Protein AF-A0A2R6HF12-F1 (afdb_monomer)

Solvent-accessible surface area (backbone atoms only — not comparable to full-atom values): 8588 Å² total; per-residue (Å²): 130,64,98,73,61,82,80,62,71,89,77,50,66,49,44,57,37,73,26,40,33,32,29,58,50,20,68,78,57,66,51,67,64,36,43,37,35,42,38,35,18,42,54,75,22,39,46,84,78,46,48,25,20,23,70,70,17,34,38,36,41,37,24,73,33,43,26,32,38,37,39,38,94,92,46,72,49,77,42,38,52,83,33,71,50,78,40,56,51,56,49,50,34,29,47,28,18,34,76,92,45,53,17,29,34,38,41,37,31,37,42,36,89,38,66,58,65,50,29,63,49,59,34,92,80,81,57,50,65,40,35,69,44,76,45,85,42,77,55,95,92,36,64,29,36,42,29,20,30,64,85,79,62,42,76,73,50,74,25,35,45,32,71,119

pLDDT: mean 94.05, std 5.95, range [56.53, 98.88]

Foldseek 3Di:
DPPFDDDDQVPAFADFFQAQGKGFVCVNRVPQFKTKIKTKHAAPTWGPDFWKFQQQKKKKKAWQAAKKWKQFPVGIDMAGHRGMDIHDHPGTIIIHGHDHGIIIIIMMMGRPVRRDIWAQAQAPVPRHRARWDWDWDADPNFTKIFTAGPPPRHTRDITGTHRD

Sequence (164 aa):
MPEYPRVQVAELPDAPNPTRHKKEVDEAVGASAFGFNRYTADPGQGLPWGYHAHPDHEELLYVLAGELAIETPDGEFRVGADEAVFVPPGAPQHAHAVGDEPAEVIAVGAPKAADGAVISEPCPGCGEPTDRTHEEREVDDEPVYVLSCAACGAETDRLRAGPG

Radius of gyration: 15.77 Å; Cα contacts (8 Å, |Δi|>4): 438; chains: 1; bounding box: 37×42×38 Å

Nearest PDB structures (foldseek):
  7zvm-assembly1_A-2  TM=8.404E-01  e=1.027E-05  Thermococcus barophilus
  6o2d-assembly1_A  TM=8.612E-01  e=2.022E-05  Schizosaccharomyces pombe
  7zvy-assembly1_G  TM=8.325E-01  e=2.130E-05  Thermococcus kodakarensis
  6o2d-assembly1_B  TM=8.006E-01  e=3.981E-05  Schizosaccharomyces pombe
  2gu9-assembly1_B  TM=6.567E-01  e=1.626E-04  Xanthomonas campestris

Secondary structure (DSSP, 8-state):
--SS----GGGSPPPSBSSSEEEEHHHHHT--SSEEEEEEE-TTPBPTTSSEE-SS-EEEEEEEESEEEEEETTEEEEEETT-EEEE-TT--BEEEEESSS-EEEEEEEE-GGG---EE-PBPTTT--B--EEEEEEEETTEEEEEEEETTT--EEEEEESS--

Structure (mmCIF, N/CA/C/O backbone):
data_AF-A0A2R6HF12-F1
#
_entry.id   AF-A0A2R6HF12-F1
#
loop_
_atom_site.group_PDB
_atom_site.id
_atom_site.type_symbol
_atom_site.label_atom_id
_atom_site.label_alt_id
_atom_site.label_comp_id
_atom_site.label_asym_id
_atom_site.label_entity_id
_atom_site.label_seq_id
_atom_site.pdbx_PDB_ins_code
_atom_site.Cartn_x
_atom_site.Cartn_y
_atom_site.Cartn_z
_atom_site.occupancy
_atom_site.B_iso_or_equiv
_atom_site.auth_seq_id
_atom_site.auth_comp_id
_atom_site.auth_asym_id
_atom_site.auth_atom_id
_atom_site.pdbx_PDB_model_num
ATOM 1 N N . MET A 1 1 ? -7.164 25.376 -5.099 1.00 70.00 1 MET A N 1
ATOM 2 C CA . MET A 1 1 ? -7.899 24.320 -4.374 1.00 70.00 1 MET A CA 1
ATOM 3 C C . MET A 1 1 ? -8.756 24.975 -3.301 1.00 70.00 1 MET A C 1
ATOM 5 O O . MET A 1 1 ? -8.368 26.053 -2.855 1.00 70.00 1 MET A O 1
ATOM 9 N N . PRO A 1 2 ? -9.921 24.412 -2.943 1.00 86.62 2 PRO A N 1
ATOM 10 C CA . PRO A 1 2 ? -10.672 24.874 -1.773 1.00 86.62 2 PRO A CA 1
ATOM 11 C C . PRO A 1 2 ? -9.804 24.786 -0.507 1.00 86.62 2 PRO A C 1
ATOM 13 O O . PRO A 1 2 ? -8.902 23.959 -0.446 1.00 86.62 2 PRO A O 1
ATOM 16 N N . GLU A 1 3 ? -10.092 25.618 0.497 1.00 93.25 3 GLU A N 1
ATOM 17 C CA . GLU A 1 3 ? -9.403 25.596 1.802 1.00 93.25 3 GLU A CA 1
ATOM 18 C C . GLU A 1 3 ? -9.546 24.239 2.512 1.00 93.25 3 GLU A C 1
ATOM 20 O O . GLU A 1 3 ? -8.618 23.772 3.163 1.00 93.25 3 GLU A O 1
ATOM 25 N N . TYR A 1 4 ? -10.689 23.579 2.309 1.00 96.19 4 TYR A N 1
ATOM 26 C CA . TYR A 1 4 ? -10.994 22.243 2.814 1.00 96.19 4 TYR A CA 1
ATOM 27 C C . TYR A 1 4 ? -11.363 21.334 1.635 1.00 96.19 4 TYR A C 1
ATOM 29 O O . TYR A 1 4 ? -12.544 21.239 1.274 1.00 96.19 4 TYR A O 1
ATOM 37 N N . PRO A 1 5 ? -10.372 20.725 0.960 1.00 96.88 5 PRO A N 1
ATOM 38 C CA . PRO A 1 5 ? -10.639 19.772 -0.105 1.00 96.88 5 PRO A CA 1
ATOM 39 C C . PRO A 1 5 ? -11.406 18.568 0.439 1.00 96.88 5 PRO A C 1
ATOM 41 O O . PRO A 1 5 ? -11.170 18.092 1.547 1.00 96.88 5 PRO A O 1
ATOM 44 N N . A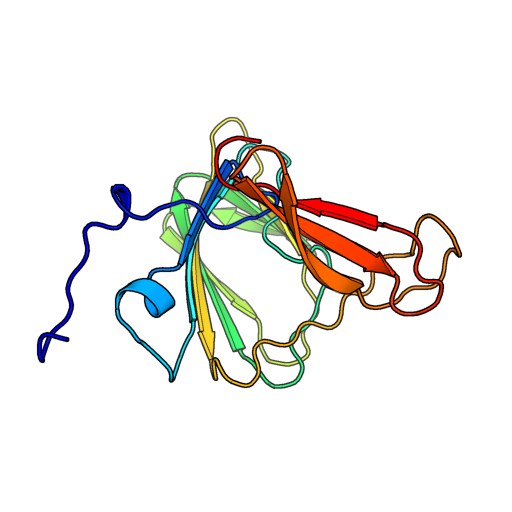RG A 1 6 ? -12.369 18.097 -0.352 1.00 96.56 6 ARG A N 1
ATOM 45 C CA . ARG A 1 6 ? -13.176 16.914 -0.058 1.00 96.56 6 ARG A CA 1
ATOM 46 C C . ARG A 1 6 ? -13.361 16.120 -1.336 1.00 96.56 6 ARG A C 1
ATOM 48 O O . ARG A 1 6 ? -13.568 16.708 -2.399 1.00 96.56 6 ARG A O 1
ATOM 55 N N . VAL A 1 7 ? -13.350 14.805 -1.206 1.00 97.62 7 VAL A N 1
ATOM 56 C CA . VAL A 1 7 ? -13.520 13.864 -2.312 1.00 97.62 7 VAL A CA 1
ATOM 57 C C . VAL A 1 7 ? -14.471 12.752 -1.888 1.00 97.62 7 VAL A C 1
ATOM 59 O O . VAL A 1 7 ? -14.611 12.469 -0.699 1.00 97.62 7 VAL A O 1
ATOM 62 N N . GLN A 1 8 ? -15.138 12.132 -2.856 1.00 97.94 8 GLN A N 1
ATOM 63 C CA . GLN A 1 8 ? -15.794 10.843 -2.653 1.00 97.94 8 GLN A CA 1
ATOM 64 C C . GLN A 1 8 ? -14.788 9.767 -3.048 1.00 97.94 8 GLN A C 1
ATOM 66 O O . GLN A 1 8 ? -14.461 9.657 -4.224 1.00 97.94 8 GLN A O 1
ATOM 71 N N . VAL A 1 9 ? -14.272 8.999 -2.082 1.00 97.56 9 VAL A N 1
ATOM 72 C CA . VAL A 1 9 ? -13.168 8.044 -2.322 1.00 97.56 9 VAL A CA 1
ATOM 73 C C . VAL A 1 9 ? -13.522 7.013 -3.398 1.00 97.56 9 VAL A C 1
ATOM 75 O O . VAL A 1 9 ? -12.668 6.647 -4.197 1.00 97.56 9 VAL A O 1
ATOM 78 N N . ALA A 1 10 ? -14.785 6.580 -3.456 1.00 95.25 10 ALA A N 1
ATOM 79 C CA . ALA A 1 10 ? -15.260 5.632 -4.464 1.00 95.25 10 ALA A CA 1
ATOM 80 C C . ALA A 1 10 ? -15.187 6.173 -5.906 1.00 95.25 10 ALA A C 1
ATOM 82 O O . ALA A 1 10 ? -15.069 5.386 -6.836 1.00 95.25 10 ALA A O 1
ATOM 83 N N . GLU A 1 11 ? -15.219 7.497 -6.082 1.00 96.69 11 GLU A N 1
ATOM 84 C CA . GLU A 1 11 ? -15.180 8.166 -7.390 1.00 96.69 11 GLU A CA 1
ATOM 85 C C . GLU A 1 11 ? -13.752 8.535 -7.822 1.00 96.69 11 GLU A C 1
ATOM 87 O O . GLU A 1 11 ? -13.558 9.101 -8.897 1.00 96.69 11 GLU A O 1
ATOM 92 N N . LEU A 1 12 ? -12.743 8.271 -6.981 1.00 97.12 12 LEU A N 1
ATOM 93 C CA . LEU A 1 12 ? -11.349 8.490 -7.356 1.00 97.12 12 LEU A CA 1
ATOM 94 C C . LEU A 1 12 ? -10.921 7.458 -8.410 1.00 97.12 12 LEU A C 1
ATOM 96 O O . LEU A 1 12 ? -11.343 6.296 -8.335 1.00 97.12 12 LEU A O 1
ATOM 100 N N . PRO A 1 13 ? -10.067 7.841 -9.376 1.00 95.31 13 PRO A N 1
ATOM 101 C CA . PRO A 1 13 ? -9.466 6.872 -10.283 1.00 95.31 13 PRO A CA 1
ATOM 102 C C . PRO A 1 13 ? -8.628 5.858 -9.494 1.00 95.31 13 PRO A C 1
ATOM 104 O O . PRO A 1 13 ? -8.176 6.138 -8.382 1.00 95.31 13 PRO A O 1
ATOM 107 N N . ASP A 1 14 ? -8.458 4.664 -10.056 1.00 95.31 14 ASP A N 1
ATOM 108 C CA . ASP A 1 14 ? -7.473 3.723 -9.529 1.00 95.31 14 ASP A CA 1
ATOM 109 C C . ASP A 1 14 ? -6.062 4.139 -9.943 1.00 95.31 14 ASP A C 1
ATOM 111 O O . ASP A 1 14 ? -5.845 4.603 -11.061 1.00 95.31 14 ASP A O 1
ATOM 115 N N . ALA A 1 15 ? -5.110 3.938 -9.039 1.00 93.50 15 ALA A N 1
ATOM 116 C CA . ALA A 1 15 ? -3.689 4.039 -9.330 1.00 93.50 15 ALA A CA 1
ATOM 117 C C . ALA A 1 15 ? -3.119 2.662 -9.725 1.00 93.50 15 ALA A C 1
ATOM 119 O O . ALA A 1 15 ? -3.620 1.632 -9.247 1.00 93.50 15 ALA A O 1
ATOM 120 N N . PRO A 1 16 ? -2.066 2.608 -10.564 1.00 93.25 16 PRO A N 1
ATOM 121 C CA . PRO A 1 16 ? -1.414 1.353 -10.908 1.00 93.25 16 PRO A CA 1
ATOM 122 C C . PRO A 1 16 ? -0.887 0.619 -9.675 1.00 93.25 16 PRO A C 1
ATOM 124 O O . PRO A 1 16 ? -0.114 1.174 -8.890 1.00 93.25 16 PRO A O 1
ATOM 127 N N . ASN A 1 17 ? -1.350 -0.615 -9.464 1.00 94.00 17 ASN A N 1
ATOM 128 C CA . ASN A 1 17 ? -1.075 -1.359 -8.236 1.00 94.00 17 ASN A CA 1
ATOM 129 C C . ASN A 1 17 ? -1.337 -2.883 -8.409 1.00 94.00 17 ASN A C 1
ATOM 131 O O . ASN A 1 17 ? -1.951 -3.271 -9.399 1.00 94.00 17 ASN A O 1
ATOM 135 N N . PRO A 1 18 ? -0.882 -3.752 -7.482 1.00 93.31 18 PRO A N 1
ATOM 136 C CA . PRO A 1 18 ? -1.086 -5.206 -7.552 1.00 93.31 18 PRO A CA 1
ATOM 137 C C . PRO A 1 18 ? -2.447 -5.691 -7.006 1.00 93.31 18 PRO A C 1
ATOM 139 O O . PRO A 1 18 ? -2.795 -6.861 -7.167 1.00 93.31 18 PRO A O 1
ATOM 142 N N . THR A 1 19 ? -3.215 -4.821 -6.347 1.00 96.19 19 THR A N 1
ATOM 143 C CA . THR A 1 19 ? -4.541 -5.110 -5.776 1.00 96.19 19 THR A CA 1
ATOM 144 C C . THR A 1 19 ? -5.661 -4.692 -6.735 1.00 96.19 19 THR A C 1
ATOM 146 O O . THR A 1 19 ? -5.455 -3.867 -7.626 1.00 96.19 19 THR A O 1
ATOM 149 N N . ARG A 1 20 ? -6.873 -5.230 -6.543 1.00 96.06 20 ARG A N 1
ATOM 150 C CA . ARG A 1 20 ? -8.061 -4.907 -7.354 1.00 96.06 20 ARG A CA 1
ATOM 151 C C . ARG A 1 20 ? -8.321 -3.398 -7.460 1.00 96.06 20 ARG A C 1
ATOM 153 O O . ARG A 1 20 ? -8.695 -2.931 -8.531 1.00 96.06 20 ARG A O 1
ATOM 160 N N . HIS A 1 21 ? -8.156 -2.643 -6.372 1.00 97.31 21 HIS A N 1
ATOM 161 C CA . HIS A 1 21 ? -8.315 -1.185 -6.373 1.00 97.31 21 HIS A CA 1
ATOM 162 C C . HIS A 1 21 ? -7.312 -0.507 -5.439 1.00 97.31 21 HIS A C 1
ATOM 164 O O . HIS A 1 21 ? -7.155 -0.931 -4.296 1.00 97.31 21 HIS A O 1
ATOM 170 N N . LYS A 1 22 ? -6.734 0.616 -5.879 1.00 97.38 22 LYS A N 1
ATOM 171 C CA . LYS A 1 22 ? -5.934 1.533 -5.050 1.00 97.38 22 LYS A CA 1
ATOM 172 C C . LYS A 1 22 ? -6.407 2.956 -5.296 1.00 97.38 22 LYS A C 1
ATOM 174 O O . LYS A 1 22 ? -6.258 3.476 -6.398 1.00 97.38 22 LYS A O 1
ATOM 179 N N . LYS A 1 23 ? -6.931 3.601 -4.255 1.00 97.88 23 LYS A N 1
ATOM 180 C CA . LYS A 1 23 ? -7.345 5.009 -4.276 1.00 97.88 23 LYS A CA 1
ATOM 181 C C . LYS A 1 23 ? -6.364 5.847 -3.456 1.00 97.88 23 LYS A C 1
ATOM 183 O O . LYS A 1 23 ? -6.302 5.684 -2.237 1.00 97.88 23 LYS A O 1
ATOM 188 N N . GLU A 1 24 ? -5.646 6.752 -4.117 1.00 97.56 24 GLU A N 1
ATOM 189 C CA . GLU A 1 24 ? -4.671 7.673 -3.507 1.00 97.56 24 GLU A CA 1
ATOM 190 C C . GLU A 1 24 ? -5.395 8.931 -3.000 1.00 97.56 24 GLU A C 1
ATOM 192 O O . 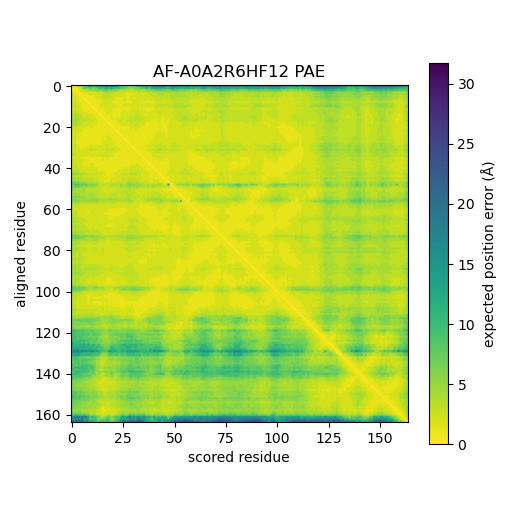GLU A 1 24 ? -5.568 9.929 -3.705 1.00 97.56 24 GLU A O 1
ATOM 197 N N . VAL A 1 25 ? -5.929 8.855 -1.778 1.00 98.50 25 VAL A N 1
ATOM 198 C CA . VAL A 1 25 ? -6.776 9.918 -1.215 1.00 98.50 25 VAL A CA 1
ATOM 199 C C . VAL A 1 25 ? -5.942 11.144 -0.874 1.00 98.50 25 VAL A C 1
ATOM 201 O O . VAL A 1 25 ? -6.398 12.266 -1.094 1.00 98.50 25 VAL A O 1
ATOM 204 N N . ASP A 1 26 ? -4.735 10.940 -0.350 1.00 98.06 26 ASP A N 1
ATOM 205 C CA . ASP A 1 26 ? -3.797 12.006 -0.014 1.00 98.06 26 ASP A CA 1
ATOM 206 C C . ASP A 1 26 ? -3.405 12.842 -1.234 1.00 98.06 26 ASP A C 1
ATOM 208 O O . ASP A 1 26 ? -3.423 14.070 -1.139 1.00 98.06 26 ASP A O 1
ATOM 212 N N . GLU A 1 27 ? -3.148 12.216 -2.386 1.00 97.00 27 GLU A N 1
ATOM 213 C CA . GLU A 1 27 ? -2.915 12.931 -3.648 1.00 97.00 27 GLU A CA 1
ATOM 214 C C . GLU A 1 27 ? -4.138 13.761 -4.051 1.00 97.00 27 GLU A C 1
ATOM 216 O O . GLU A 1 27 ? -4.038 14.965 -4.303 1.00 97.00 27 GLU A O 1
ATOM 221 N N . ALA A 1 28 ? -5.328 13.156 -4.016 1.00 97.62 28 ALA A N 1
ATOM 222 C CA . ALA A 1 28 ? -6.564 13.814 -4.431 1.00 97.62 28 ALA A CA 1
ATOM 223 C C . ALA A 1 28 ? -6.937 15.042 -3.575 1.00 97.62 28 ALA A C 1
ATOM 225 O O . ALA A 1 28 ? -7.624 15.951 -4.054 1.00 97.62 28 ALA A O 1
ATOM 226 N N . VAL A 1 29 ? -6.504 15.084 -2.310 1.00 97.56 29 VAL A N 1
ATOM 227 C CA . VAL A 1 29 ? -6.746 16.216 -1.396 1.00 97.56 29 VAL A CA 1
ATOM 228 C C . VAL A 1 29 ? -5.517 17.105 -1.176 1.00 97.56 29 VAL A C 1
ATOM 230 O O . VAL A 1 29 ? -5.627 18.125 -0.496 1.00 97.56 29 VAL A O 1
ATOM 233 N N . GLY A 1 30 ? -4.364 16.763 -1.757 1.00 96.94 30 GLY A N 1
ATOM 234 C CA . GLY A 1 30 ? -3.116 17.517 -1.627 1.00 96.94 30 GLY A CA 1
ATOM 235 C C . GLY A 1 30 ? -2.446 17.407 -0.253 1.00 96.94 30 GLY A C 1
ATOM 236 O O . GLY A 1 30 ? -1.785 18.354 0.182 1.00 96.94 30 GLY A O 1
ATOM 237 N N . ALA A 1 31 ? -2.625 16.289 0.455 1.00 97.50 31 ALA A N 1
ATOM 238 C CA . ALA A 1 31 ? -1.918 16.027 1.703 1.00 97.50 31 ALA A CA 1
ATOM 239 C C . ALA A 1 31 ? -0.438 15.703 1.429 1.00 97.50 31 ALA A C 1
ATOM 241 O O . ALA A 1 31 ? -0.094 14.893 0.568 1.00 97.50 31 ALA A O 1
ATOM 242 N N . SER A 1 32 ? 0.448 16.368 2.173 1.00 96.44 32 SER A N 1
ATOM 243 C CA . SER A 1 32 ? 1.903 16.274 1.986 1.00 96.44 32 SER A CA 1
ATOM 244 C C . SER A 1 32 ? 2.658 15.753 3.208 1.00 96.44 32 SER A C 1
ATOM 246 O O . SER A 1 32 ? 3.828 15.402 3.098 1.00 96.44 32 SER A O 1
ATOM 248 N N . ALA A 1 33 ? 2.016 15.709 4.377 1.00 97.69 33 ALA A N 1
ATOM 249 C CA . ALA A 1 33 ? 2.645 15.223 5.603 1.00 97.69 33 ALA A CA 1
ATOM 250 C C . ALA A 1 33 ? 2.600 13.690 5.713 1.00 97.69 33 ALA A C 1
ATOM 252 O O . ALA A 1 33 ? 3.537 13.084 6.227 1.00 97.69 33 ALA A O 1
ATOM 253 N N . PHE A 1 34 ? 1.531 13.075 5.209 1.00 98.19 34 PHE A N 1
ATOM 254 C CA . PHE A 1 34 ? 1.272 11.641 5.281 1.00 98.19 34 PHE A CA 1
ATOM 255 C C . PHE A 1 34 ? 0.647 11.154 3.971 1.00 98.19 34 PHE A C 1
ATOM 257 O O . PHE A 1 34 ? -0.051 11.919 3.301 1.00 98.19 34 PHE A O 1
ATOM 264 N N . GLY A 1 35 ? 0.911 9.896 3.629 1.00 97.88 35 GLY A N 1
ATOM 265 C CA . GLY A 1 35 ? 0.172 9.157 2.614 1.00 97.88 35 GLY A CA 1
ATOM 266 C C . GLY A 1 35 ? -1.131 8.613 3.196 1.00 97.88 35 GLY A C 1
ATOM 267 O O . GLY A 1 35 ? -1.198 8.316 4.391 1.00 97.88 35 GLY A O 1
ATOM 268 N N . PHE A 1 36 ? -2.176 8.499 2.379 1.00 98.50 36 PHE A N 1
ATOM 269 C CA . PHE A 1 36 ? -3.456 7.926 2.779 1.00 98.50 36 PHE A CA 1
ATOM 270 C C . PHE A 1 36 ? -4.076 7.213 1.583 1.00 98.50 36 PHE A C 1
ATOM 272 O O . PHE A 1 36 ? -4.669 7.827 0.693 1.00 98.50 36 PHE A O 1
ATOM 279 N N . ASN A 1 37 ? -3.997 5.891 1.609 1.00 98.31 37 ASN A N 1
ATOM 280 C CA . ASN A 1 37 ? -4.453 5.037 0.529 1.00 98.31 37 ASN A CA 1
ATOM 281 C C . ASN A 1 37 ? -5.592 4.142 1.004 1.00 98.31 37 ASN A C 1
ATOM 283 O O . ASN A 1 37 ? -5.554 3.617 2.118 1.00 98.31 37 ASN A O 1
ATOM 287 N N . ARG A 1 38 ? -6.589 3.935 0.142 1.00 98.56 38 ARG A N 1
ATOM 288 C CA . ARG A 1 38 ? -7.575 2.864 0.316 1.00 98.56 38 ARG A CA 1
ATOM 289 C C . ARG A 1 38 ? -7.315 1.772 -0.705 1.00 98.56 38 ARG A C 1
ATOM 291 O O . ARG A 1 38 ? -7.285 2.057 -1.901 1.00 98.56 38 ARG A O 1
ATOM 298 N N . TYR A 1 39 ? -7.210 0.544 -0.223 1.00 98.31 39 TYR A N 1
ATOM 299 C CA . TYR A 1 39 ? -7.031 -0.648 -1.033 1.00 98.31 39 TYR A CA 1
ATOM 300 C C . TYR A 1 39 ? -8.262 -1.547 -0.987 1.00 98.31 39 TYR A C 1
ATOM 302 O O . TYR A 1 39 ? -8.947 -1.639 0.037 1.00 98.31 39 TYR A O 1
ATOM 310 N N . THR A 1 40 ? -8.496 -2.244 -2.093 1.00 98.31 40 THR A N 1
ATOM 311 C CA . THR A 1 40 ? -9.321 -3.450 -2.148 1.00 98.31 40 THR A CA 1
ATOM 312 C C . THR A 1 40 ? -8.476 -4.549 -2.770 1.00 98.31 40 THR A C 1
ATOM 314 O O . THR A 1 40 ? -8.061 -4.415 -3.918 1.00 98.31 40 THR A O 1
ATOM 317 N N . ALA A 1 41 ? -8.225 -5.618 -2.023 1.00 98.06 41 ALA A N 1
ATOM 318 C CA . ALA A 1 41 ? -7.385 -6.734 -2.440 1.00 98.06 41 ALA A CA 1
ATOM 319 C C . ALA A 1 41 ? -8.192 -8.035 -2.416 1.00 98.06 41 ALA A C 1
ATOM 321 O O . ALA A 1 41 ? -8.766 -8.395 -1.392 1.00 98.06 41 ALA A O 1
ATOM 322 N N . ASP A 1 42 ? -8.249 -8.733 -3.546 1.00 97.88 42 ASP A N 1
ATOM 323 C CA . ASP A 1 42 ? -8.814 -10.077 -3.633 1.00 97.88 42 ASP A CA 1
ATOM 324 C C . ASP A 1 42 ? -7.939 -11.092 -2.888 1.00 97.88 42 ASP A C 1
ATOM 326 O O . ASP A 1 42 ? -6.726 -10.883 -2.791 1.00 97.88 42 ASP A O 1
ATOM 330 N N . PRO A 1 43 ? -8.502 -12.221 -2.414 1.00 97.62 43 PRO A N 1
ATOM 331 C CA . PRO A 1 43 ? -7.709 -13.279 -1.802 1.00 97.62 43 PRO A CA 1
ATOM 332 C C . PRO A 1 43 ? -6.498 -13.684 -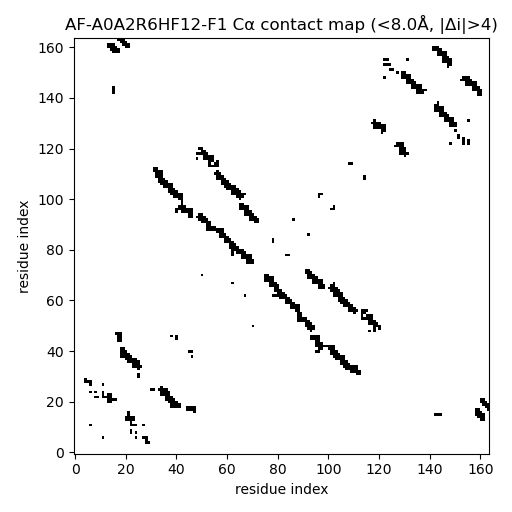2.655 1.00 97.62 43 PRO A C 1
ATOM 334 O O . PRO A 1 43 ? -6.630 -14.037 -3.828 1.00 97.62 43 PRO A O 1
ATOM 337 N N . GLY A 1 44 ? -5.311 -13.635 -2.051 1.00 96.50 44 GLY A N 1
ATOM 338 C CA . GLY A 1 44 ? -4.024 -13.896 -2.694 1.00 96.50 44 GLY A CA 1
ATOM 339 C C . GLY A 1 44 ? -3.320 -12.665 -3.277 1.00 96.50 44 GLY A C 1
ATOM 340 O O . GLY A 1 44 ? -2.152 -12.780 -3.642 1.00 96.50 44 GLY A O 1
ATOM 341 N N . GLN A 1 45 ? -3.968 -11.497 -3.358 1.00 97.00 45 GLN A N 1
ATOM 342 C CA . GLN A 1 45 ? -3.303 -10.253 -3.761 1.00 97.00 45 GLN A CA 1
ATOM 343 C C . GLN A 1 45 ? -2.531 -9.636 -2.587 1.00 97.00 45 GLN A C 1
ATOM 345 O O . GLN A 1 45 ? -3.073 -9.458 -1.493 1.00 97.00 45 GLN A O 1
ATOM 350 N N . GLY A 1 46 ? -1.271 -9.277 -2.834 1.00 95.88 46 GLY A N 1
ATOM 351 C CA . GLY A 1 46 ? -0.432 -8.520 -1.905 1.00 95.88 46 GLY A CA 1
ATOM 352 C C . GLY A 1 46 ? -0.703 -7.022 -1.989 1.00 95.88 46 GLY A C 1
ATOM 353 O O . GLY A 1 46 ? -0.948 -6.496 -3.075 1.00 95.88 46 GLY A O 1
ATOM 354 N N . LEU A 1 47 ? -0.627 -6.320 -0.860 1.00 95.50 47 LEU A N 1
ATOM 355 C CA . LEU A 1 47 ? -0.469 -4.869 -0.872 1.00 95.50 47 LEU A CA 1
ATOM 356 C C . LEU A 1 47 ? 0.908 -4.515 -1.481 1.00 95.50 47 LEU A C 1
ATOM 358 O O . LEU A 1 47 ? 1.852 -5.308 -1.374 1.00 95.50 47 LEU A O 1
ATOM 362 N N . PRO A 1 48 ? 1.066 -3.341 -2.125 1.00 90.31 48 PRO A N 1
ATOM 363 C CA . PRO A 1 48 ? 2.395 -2.855 -2.504 1.00 90.31 48 PRO A CA 1
ATOM 364 C C . PRO A 1 48 ? 3.333 -2.843 -1.281 1.00 90.31 48 PRO A C 1
ATOM 366 O O . PRO A 1 48 ? 2.886 -2.533 -0.185 1.00 90.31 48 PRO A O 1
ATOM 369 N N . TRP A 1 49 ? 4.623 -3.156 -1.373 1.00 88.25 49 TRP A N 1
ATOM 370 C CA . TRP A 1 49 ? 5.478 -3.452 -2.528 1.00 88.25 49 TRP A CA 1
ATOM 371 C C . TRP A 1 49 ? 6.061 -4.880 -2.479 1.00 88.25 49 TRP A C 1
ATOM 373 O O . TRP A 1 49 ? 7.217 -5.094 -2.850 1.00 88.25 49 TRP A O 1
ATOM 383 N N . GLY A 1 50 ? 5.284 -5.861 -2.014 1.00 90.88 50 GLY A N 1
ATOM 384 C CA . GLY A 1 50 ? 5.810 -7.189 -1.672 1.00 90.88 50 GLY A CA 1
ATOM 385 C C . GLY A 1 50 ? 6.482 -7.178 -0.295 1.00 90.88 50 GLY A C 1
ATOM 386 O O . GLY A 1 50 ? 6.076 -6.404 0.572 1.00 90.88 50 GLY A O 1
ATOM 387 N N . TYR A 1 51 ? 7.510 -8.000 -0.077 1.00 94.19 51 TYR A N 1
ATOM 388 C CA . TYR A 1 51 ? 8.262 -8.014 1.186 1.00 94.19 51 TYR A CA 1
ATOM 389 C C . TYR A 1 51 ? 9.273 -6.857 1.271 1.00 94.19 51 TYR A C 1
ATOM 391 O O . TYR A 1 51 ? 10.336 -6.875 0.632 1.00 94.19 51 TYR A O 1
ATOM 399 N N . HIS A 1 52 ? 8.945 -5.835 2.065 1.00 95.00 52 HIS A N 1
ATOM 400 C CA . HIS A 1 52 ? 9.649 -4.553 2.072 1.00 95.00 52 HIS A CA 1
ATOM 401 C C . HIS A 1 52 ? 9.721 -3.898 3.454 1.00 95.00 52 HIS A C 1
ATOM 403 O O . HIS A 1 52 ? 8.948 -4.221 4.350 1.00 95.00 52 HIS A O 1
ATOM 409 N N . ALA A 1 53 ? 10.653 -2.956 3.611 1.00 95.38 53 ALA A N 1
ATOM 410 C CA . ALA A 1 53 ? 10.750 -2.080 4.77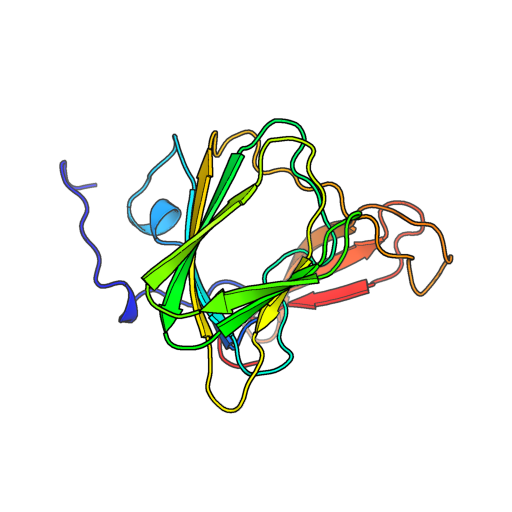7 1.00 95.38 53 ALA A CA 1
ATOM 411 C C . ALA A 1 53 ? 10.901 -0.618 4.350 1.00 95.38 53 ALA A C 1
ATOM 413 O O . ALA A 1 53 ? 11.627 -0.316 3.403 1.00 95.38 53 ALA A O 1
ATOM 414 N N . HIS A 1 54 ? 10.298 0.294 5.105 1.00 94.31 54 HIS A N 1
ATOM 415 C CA . HIS A 1 54 ? 10.489 1.733 4.946 1.00 94.31 54 HIS A CA 1
ATOM 416 C C . HIS A 1 54 ? 11.556 2.249 5.921 1.00 94.31 54 HIS A C 1
ATOM 418 O O . HIS A 1 54 ? 11.324 2.171 7.123 1.00 94.31 54 HIS A O 1
ATOM 424 N N . PRO A 1 55 ? 12.712 2.787 5.484 1.00 94.12 55 PRO A N 1
ATOM 425 C CA . PRO A 1 55 ? 13.787 3.170 6.408 1.00 94.12 55 PRO A CA 1
ATOM 426 C C . PRO A 1 55 ? 13.401 4.250 7.426 1.00 94.12 55 PRO A C 1
ATOM 428 O O . PRO A 1 55 ? 13.774 4.150 8.592 1.00 94.12 55 PRO A O 1
ATOM 431 N N . ASP A 1 56 ? 12.641 5.255 6.985 1.00 94.38 56 ASP A N 1
ATOM 432 C CA . ASP A 1 56 ? 12.363 6.479 7.749 1.00 94.38 56 ASP A CA 1
ATOM 433 C C . ASP A 1 56 ? 10.861 6.814 7.821 1.00 94.38 56 ASP A C 1
ATOM 435 O O . ASP A 1 56 ? 10.493 7.921 8.218 1.00 94.38 56 ASP A O 1
ATOM 439 N N . HIS A 1 57 ? 9.992 5.878 7.426 1.00 94.00 57 HIS A N 1
ATOM 440 C CA . HIS A 1 57 ? 8.547 6.069 7.322 1.00 94.00 57 HIS A CA 1
ATOM 441 C C . HIS A 1 57 ? 7.808 4.984 8.104 1.00 94.00 57 HIS A C 1
ATOM 443 O O . HIS A 1 57 ? 8.069 3.794 7.955 1.00 94.00 57 HIS A O 1
ATOM 449 N N . GLU A 1 58 ? 6.919 5.424 8.987 1.00 97.19 58 GLU A N 1
ATOM 450 C CA . GLU A 1 58 ? 6.011 4.571 9.746 1.00 97.19 58 GLU A CA 1
ATOM 451 C C . GLU A 1 58 ? 4.766 4.295 8.914 1.00 97.19 58 GLU A C 1
ATOM 453 O O . GLU A 1 58 ? 4.259 5.208 8.261 1.00 97.19 58 GLU A O 1
ATOM 458 N N . GLU A 1 59 ? 4.232 3.080 8.992 1.00 98.06 59 GLU A N 1
ATOM 459 C CA . GLU A 1 59 ? 2.996 2.699 8.312 1.00 98.06 59 GLU A CA 1
ATOM 460 C C . GLU A 1 59 ? 1.983 2.118 9.309 1.00 98.06 59 GLU A C 1
ATOM 462 O O . GLU A 1 59 ? 2.324 1.399 10.248 1.00 98.06 59 GLU A O 1
ATOM 467 N N . LEU A 1 60 ? 0.710 2.442 9.112 1.00 98.56 60 LEU A N 1
ATOM 468 C CA . LEU A 1 60 ? -0.419 1.842 9.802 1.00 98.56 60 LEU A CA 1
ATOM 469 C C . LEU A 1 60 ? -1.382 1.279 8.760 1.00 98.56 60 LEU A C 1
ATOM 471 O O . LEU A 1 60 ? -1.907 2.026 7.931 1.00 98.56 60 LEU A O 1
ATOM 475 N N . LEU A 1 61 ? -1.670 -0.014 8.863 1.00 98.69 61 LEU A N 1
ATOM 476 C CA . LEU A 1 61 ? -2.739 -0.658 8.111 1.00 98.69 61 LEU A CA 1
ATOM 477 C C . LEU A 1 61 ? -3.942 -0.831 9.034 1.00 98.69 61 LEU A C 1
ATOM 479 O O . LEU A 1 61 ? -3.811 -1.391 10.121 1.00 98.69 61 LEU A O 1
ATOM 483 N N . TYR A 1 62 ? -5.108 -0.362 8.604 1.00 98.88 62 TYR A N 1
ATOM 484 C CA . TYR A 1 62 ? -6.383 -0.557 9.289 1.00 98.88 62 TYR A CA 1
ATOM 485 C C . TYR A 1 62 ? -7.337 -1.304 8.359 1.00 98.88 62 TYR A C 1
ATOM 487 O O . TYR A 1 62 ? -7.643 -0.823 7.263 1.00 98.88 62 TYR A O 1
ATOM 495 N N . VAL A 1 63 ? -7.815 -2.470 8.786 1.00 98.81 63 VAL A N 1
ATOM 496 C CA . VAL A 1 63 ? -8.660 -3.336 7.958 1.00 98.81 63 VAL A CA 1
ATOM 497 C C . VAL A 1 63 ? -10.127 -2.991 8.199 1.00 98.81 63 VAL A C 1
ATOM 499 O O . VAL A 1 63 ? -10.659 -3.120 9.298 1.00 98.81 63 VAL A O 1
ATOM 502 N N . LEU A 1 64 ? -10.800 -2.532 7.149 1.00 98.75 64 LEU A N 1
ATOM 503 C CA . LEU A 1 64 ? -12.219 -2.177 7.159 1.00 98.75 64 LEU A CA 1
ATOM 504 C C . LEU A 1 64 ? -13.114 -3.415 7.019 1.00 98.75 64 LEU A C 1
ATOM 506 O O . LEU A 1 64 ? -14.169 -3.494 7.645 1.00 98.75 64 LEU A O 1
ATOM 510 N N . ALA A 1 65 ? -12.702 -4.358 6.173 1.00 98.69 65 ALA A N 1
ATOM 511 C CA . ALA A 1 65 ? -13.406 -5.602 5.884 1.00 98.69 65 ALA A CA 1
ATOM 512 C C . ALA A 1 65 ? -12.417 -6.665 5.384 1.00 98.69 65 ALA A C 1
ATOM 514 O O . ALA A 1 65 ? -11.339 -6.324 4.900 1.00 98.69 65 ALA A O 1
ATOM 515 N N . GLY A 1 66 ? -12.798 -7.940 5.473 1.00 98.44 66 GLY A N 1
ATOM 516 C CA . GLY A 1 66 ? -11.933 -9.063 5.105 1.00 98.44 66 GLY A CA 1
ATOM 517 C C . GLY A 1 66 ? -10.801 -9.291 6.110 1.00 98.44 66 GLY A C 1
ATOM 518 O O . GLY A 1 66 ? -10.932 -8.958 7.291 1.00 98.44 66 GLY A O 1
ATOM 519 N N . GLU A 1 67 ? -9.717 -9.908 5.646 1.00 98.56 67 GLU A N 1
ATOM 520 C CA . GLU A 1 67 ? -8.574 -10.287 6.477 1.00 98.56 67 GLU A CA 1
ATOM 521 C C . GLU A 1 67 ? -7.265 -10.180 5.683 1.00 98.56 67 GLU A C 1
ATOM 523 O O . GLU A 1 67 ? -7.195 -10.556 4.510 1.00 98.56 67 GLU A O 1
ATOM 528 N N . LEU A 1 68 ? -6.223 -9.678 6.340 1.00 98.75 68 LEU A N 1
ATOM 529 C CA . LEU A 1 68 ? -4.847 -9.715 5.860 1.00 98.75 68 LEU A CA 1
ATOM 530 C C . LEU A 1 68 ? -4.053 -10.773 6.624 1.00 98.75 68 LEU A C 1
ATOM 532 O O . LEU A 1 68 ? -4.214 -10.923 7.837 1.00 98.75 68 LEU A O 1
ATOM 536 N N . ALA A 1 69 ? -3.137 -11.440 5.933 1.00 98.62 69 ALA A N 1
ATOM 537 C CA . ALA A 1 69 ? -1.976 -12.068 6.542 1.00 98.62 69 ALA A CA 1
ATOM 538 C C . ALA A 1 69 ? -0.773 -11.1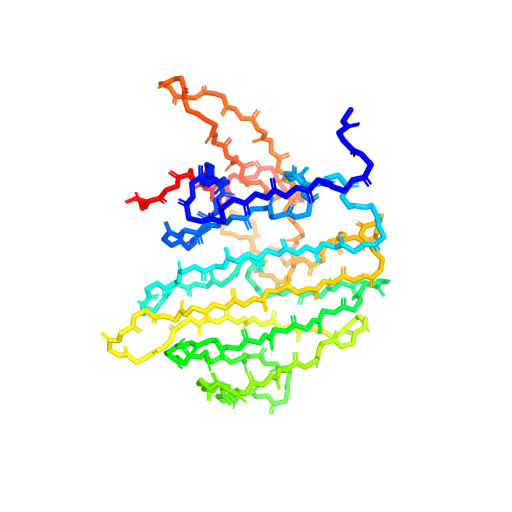26 6.398 1.00 98.62 69 ALA A C 1
ATOM 540 O O . ALA A 1 69 ? -0.542 -10.561 5.327 1.00 98.62 69 ALA A O 1
ATOM 541 N N . ILE A 1 70 ? -0.041 -10.931 7.493 1.00 98.50 70 ILE A N 1
ATOM 542 C CA . ILE A 1 70 ? 1.152 -10.089 7.564 1.00 98.50 70 ILE A CA 1
ATOM 543 C C . ILE A 1 70 ? 2.345 -10.992 7.850 1.00 98.50 70 ILE A C 1
ATOM 545 O O . ILE A 1 70 ? 2.472 -11.539 8.948 1.00 98.50 70 ILE A O 1
ATOM 549 N N . GLU A 1 71 ? 3.218 -11.146 6.864 1.00 98.31 71 GLU A N 1
ATOM 550 C CA . GLU A 1 71 ? 4.482 -11.859 6.998 1.00 98.31 71 GLU A CA 1
ATOM 551 C C . GLU A 1 71 ? 5.545 -10.925 7.578 1.00 98.31 71 GLU A C 1
ATOM 553 O O . GLU A 1 71 ? 5.709 -9.796 7.120 1.00 98.31 71 GLU A O 1
ATOM 558 N N . THR A 1 72 ? 6.296 -11.404 8.568 1.00 97.69 72 THR A N 1
ATOM 559 C CA . THR A 1 72 ? 7.401 -10.680 9.215 1.00 97.69 72 THR A CA 1
ATOM 560 C C . THR A 1 72 ? 8.569 -11.636 9.494 1.00 97.69 72 THR A C 1
ATOM 562 O O . THR A 1 72 ? 8.398 -12.856 9.380 1.00 97.69 72 THR A O 1
ATOM 565 N N . PRO A 1 73 ? 9.748 -11.149 9.936 1.00 97.12 73 PRO A N 1
ATOM 566 C CA . PRO A 1 73 ? 10.855 -12.028 10.320 1.00 97.12 73 PRO A CA 1
ATOM 567 C C . PRO A 1 73 ? 10.511 -13.013 11.446 1.00 97.12 73 PRO A C 1
ATOM 569 O O . PRO A 1 73 ? 11.111 -14.085 11.522 1.00 97.12 73 PRO A O 1
ATOM 572 N N . ASP A 1 74 ? 9.554 -12.658 12.307 1.00 96.94 74 ASP A N 1
ATOM 573 C CA . ASP A 1 74 ? 9.133 -13.471 13.453 1.00 96.94 74 ASP A CA 1
ATOM 574 C C . ASP A 1 74 ? 8.018 -14.473 13.099 1.00 96.94 74 ASP A C 1
ATOM 576 O O . ASP A 1 74 ? 7.613 -15.285 13.936 1.00 96.94 74 ASP A O 1
ATOM 580 N N . GLY A 1 75 ? 7.540 -14.448 11.852 1.00 97.56 75 GLY A N 1
ATOM 581 C CA . GLY A 1 75 ? 6.464 -15.289 11.345 1.00 97.56 75 GLY A CA 1
ATOM 582 C C . GLY A 1 75 ? 5.289 -14.482 10.805 1.00 97.56 75 GLY A C 1
ATOM 583 O O . GLY A 1 75 ? 5.356 -13.263 10.645 1.00 97.56 75 GLY A O 1
ATOM 584 N N . GLU A 1 76 ? 4.208 -15.197 10.512 1.00 98.31 76 GLU A N 1
ATOM 585 C CA . GLU A 1 76 ? 2.980 -14.634 9.959 1.00 98.31 76 GLU A CA 1
ATOM 586 C C . GLU A 1 76 ? 1.897 -14.512 11.038 1.00 98.31 76 GLU A C 1
ATOM 588 O O . GLU A 1 76 ? 1.726 -15.409 11.871 1.00 98.31 76 GLU A O 1
ATOM 593 N N . PHE A 1 77 ? 1.139 -13.418 11.004 1.00 98.56 77 PHE A N 1
ATOM 594 C CA . PHE A 1 77 ? -0.073 -13.242 11.804 1.00 98.56 77 PHE A CA 1
ATOM 595 C C . PHE A 1 77 ? -1.202 -12.626 10.975 1.00 98.56 77 PHE A C 1
ATOM 597 O O . PHE A 1 77 ? -0.974 -12.075 9.901 1.00 98.56 77 PHE A O 1
ATOM 604 N N . ARG A 1 78 ? -2.436 -12.737 11.476 1.00 98.44 78 ARG A N 1
ATOM 605 C CA . ARG A 1 78 ? -3.639 -12.242 10.797 1.00 98.44 78 ARG A CA 1
ATOM 606 C C . ARG A 1 78 ? -4.123 -10.933 11.399 1.00 98.44 78 ARG A C 1
ATOM 608 O O . ARG A 1 78 ? -3.992 -10.736 12.605 1.00 98.44 78 ARG A O 1
ATOM 615 N N . VAL A 1 79 ? -4.684 -10.082 10.547 1.00 98.62 79 VAL A N 1
ATOM 616 C CA . VAL A 1 79 ? -5.326 -8.813 10.904 1.00 98.62 79 VAL A CA 1
ATOM 617 C C . VAL A 1 79 ? -6.672 -8.764 10.189 1.00 98.62 79 VAL A C 1
ATOM 619 O O . VAL A 1 79 ? -6.730 -8.677 8.961 1.00 98.62 79 VAL A O 1
ATOM 622 N N . GLY A 1 80 ? -7.753 -8.892 10.948 1.00 98.56 80 GLY A N 1
ATOM 623 C CA . GLY A 1 80 ? -9.124 -8.911 10.445 1.00 98.56 80 GLY A CA 1
ATOM 624 C C . GLY A 1 80 ? -9.803 -7.543 10.489 1.00 98.56 80 GLY A C 1
ATOM 625 O O . GLY A 1 80 ? -9.221 -6.544 10.898 1.00 98.56 80 GLY A O 1
ATOM 626 N N . ALA A 1 81 ? -11.071 -7.501 10.086 1.00 98.56 81 ALA A N 1
ATOM 627 C CA . ALA A 1 81 ? -11.892 -6.294 10.156 1.00 98.56 81 ALA A CA 1
ATOM 628 C C . ALA A 1 81 ? -11.907 -5.655 11.561 1.00 98.56 81 ALA A C 1
ATOM 630 O O . ALA A 1 81 ? -12.076 -6.349 12.562 1.00 98.56 81 ALA A O 1
ATOM 631 N N . ASP A 1 82 ? -11.801 -4.323 11.601 1.00 98.56 82 ASP A N 1
ATOM 632 C CA . ASP A 1 82 ? -11.670 -3.494 12.8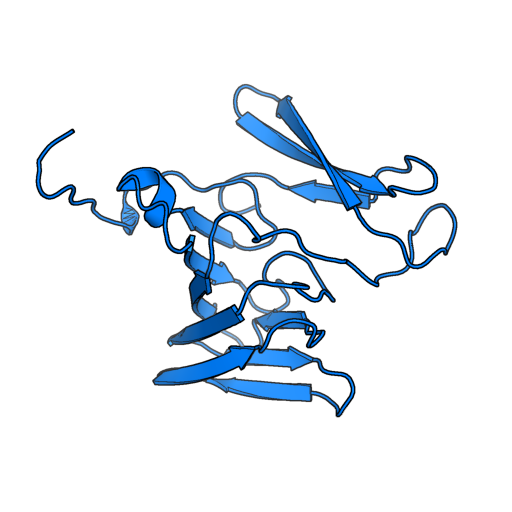12 1.00 98.56 82 ASP A CA 1
ATOM 633 C C . ASP A 1 82 ? -10.371 -3.727 13.611 1.00 98.56 82 ASP A C 1
ATOM 635 O O . ASP A 1 82 ? -10.223 -3.257 14.740 1.00 98.56 82 ASP A O 1
ATOM 639 N N . GLU A 1 83 ? -9.391 -4.410 13.019 1.00 98.81 83 GLU A N 1
ATOM 640 C CA . GLU A 1 83 ? -8.040 -4.527 13.560 1.00 98.81 83 GLU A CA 1
ATOM 641 C C . GLU A 1 83 ? -7.054 -3.656 12.773 1.00 98.81 83 GLU A C 1
ATOM 643 O O . GLU A 1 83 ? -7.263 -3.293 11.609 1.00 98.81 83 GLU A O 1
ATOM 648 N N . ALA A 1 84 ? -5.955 -3.299 13.437 1.00 98.75 84 ALA A N 1
ATOM 649 C CA . ALA A 1 84 ? -4.893 -2.499 12.854 1.00 98.75 84 ALA A CA 1
ATOM 650 C C . ALA A 1 84 ? -3.520 -3.063 13.204 1.00 98.75 84 ALA A C 1
ATOM 652 O O . ALA A 1 84 ? -3.307 -3.580 14.303 1.00 98.75 84 ALA A O 1
ATOM 653 N N . VAL A 1 85 ? -2.574 -2.890 12.287 1.00 98.56 85 VAL A N 1
ATOM 654 C CA . VAL A 1 85 ? -1.160 -3.197 12.494 1.00 98.56 85 VAL A CA 1
ATOM 655 C C . VAL A 1 85 ? -0.329 -1.948 12.250 1.00 98.56 85 VAL A C 1
ATOM 657 O O . VAL A 1 85 ? -0.551 -1.207 11.294 1.00 98.56 85 VAL A O 1
ATOM 660 N N . PHE A 1 86 ? 0.622 -1.713 13.149 1.00 98.56 86 PHE A N 1
ATOM 661 C CA . PHE A 1 86 ? 1.621 -0.664 13.024 1.00 98.56 86 PHE A CA 1
ATOM 662 C C . PHE A 1 86 ? 2.953 -1.280 12.605 1.00 98.56 86 PHE A C 1
ATOM 664 O O . PHE A 1 86 ? 3.425 -2.228 13.235 1.00 98.56 86 PHE A O 1
ATOM 671 N N . VAL A 1 87 ? 3.556 -0.708 11.572 1.00 98.25 87 VAL A N 1
ATOM 672 C CA . VAL A 1 87 ? 4.853 -1.088 11.027 1.00 98.25 87 VAL A CA 1
ATOM 673 C C . VAL A 1 87 ? 5.826 0.059 11.323 1.00 98.25 87 VAL A C 1
ATOM 675 O O . VAL A 1 87 ? 5.719 1.131 10.720 1.00 98.25 87 VAL A O 1
ATOM 678 N N . PRO A 1 88 ? 6.750 -0.112 12.287 1.00 97.75 88 PRO A N 1
ATOM 679 C CA . PRO A 1 88 ? 7.739 0.913 12.595 1.00 97.75 88 PRO A CA 1
ATOM 680 C C . PRO A 1 88 ? 8.777 1.043 11.468 1.00 97.75 88 PRO A C 1
ATOM 682 O O . PRO A 1 88 ? 8.946 0.112 10.673 1.00 97.75 88 PRO A O 1
ATOM 685 N N . PRO A 1 89 ? 9.549 2.144 11.426 1.00 97.38 89 PRO A N 1
ATOM 686 C CA . PRO A 1 89 ? 10.548 2.342 10.390 1.00 97.38 89 PRO A CA 1
ATOM 687 C C . PRO A 1 89 ? 11.612 1.244 10.470 1.00 97.38 89 PRO A C 1
ATOM 689 O O . PRO A 1 89 ? 12.069 0.859 11.550 1.00 97.38 89 PRO A O 1
ATOM 692 N N . GLY A 1 90 ? 11.988 0.716 9.313 1.00 96.19 90 GLY A N 1
ATOM 693 C CA . GLY A 1 90 ? 12.964 -0.350 9.144 1.00 96.19 90 GLY A CA 1
ATOM 694 C C . GLY A 1 90 ? 12.437 -1.754 9.445 1.00 96.19 90 GLY A C 1
ATOM 695 O O . GLY A 1 90 ? 13.194 -2.706 9.255 1.00 96.19 90 GLY A O 1
ATOM 696 N N . ALA A 1 91 ? 11.184 -1.917 9.885 1.00 97.19 91 ALA A N 1
ATOM 697 C CA . ALA A 1 91 ? 10.592 -3.240 10.059 1.00 97.19 91 ALA A CA 1
ATOM 698 C C . ALA A 1 91 ? 10.115 -3.795 8.708 1.00 97.19 91 ALA A C 1
ATOM 700 O O . ALA A 1 91 ? 9.257 -3.179 8.075 1.00 97.19 91 ALA A O 1
ATOM 701 N N . PRO A 1 92 ? 10.658 -4.937 8.249 1.00 96.38 92 PRO A N 1
ATOM 702 C CA . PRO A 1 92 ? 10.218 -5.539 7.005 1.00 96.38 92 PRO A CA 1
ATOM 703 C C . PRO A 1 92 ? 8.907 -6.305 7.187 1.00 96.38 92 PRO A C 1
ATOM 705 O O . PRO A 1 92 ? 8.730 -7.011 8.185 1.00 96.38 92 PRO A O 1
ATOM 708 N N . GLN A 1 93 ? 8.023 -6.194 6.202 1.00 97.25 93 GLN A N 1
ATOM 709 C CA . GLN A 1 93 ? 6.743 -6.890 6.163 1.00 97.25 93 GLN A CA 1
ATOM 710 C C . GLN A 1 93 ? 6.303 -7.207 4.731 1.00 97.25 93 GLN A C 1
ATOM 712 O O . GLN A 1 93 ? 6.741 -6.550 3.784 1.00 97.25 93 GLN A O 1
ATOM 717 N N . HIS A 1 94 ? 5.412 -8.189 4.591 1.00 97.44 94 HIS A N 1
ATOM 718 C CA . HIS A 1 94 ? 4.554 -8.354 3.417 1.00 97.44 94 HIS A CA 1
ATOM 719 C C . HIS A 1 94 ? 3.107 -8.586 3.859 1.00 97.44 94 HIS A C 1
ATOM 721 O O . HIS A 1 94 ? 2.804 -9.582 4.516 1.00 97.44 94 HIS A O 1
ATOM 727 N N . ALA A 1 95 ? 2.210 -7.677 3.486 1.00 98.00 95 ALA A N 1
ATOM 728 C CA . ALA A 1 95 ? 0.780 -7.791 3.740 1.00 98.00 95 ALA A CA 1
ATOM 729 C C . ALA A 1 95 ? 0.046 -8.314 2.502 1.00 98.00 95 ALA A C 1
ATOM 731 O O . ALA A 1 95 ? 0.167 -7.731 1.426 1.00 98.00 95 ALA A O 1
ATOM 732 N N . HIS A 1 96 ? -0.771 -9.357 2.646 1.00 98.25 96 HIS A N 1
ATOM 733 C CA . HIS A 1 96 ? -1.598 -9.874 1.555 1.00 98.25 96 HIS A CA 1
ATOM 734 C C . HIS A 1 96 ? -2.988 -10.301 2.029 1.00 98.25 96 HIS A C 1
ATOM 736 O O . HIS A 1 96 ? -3.173 -10.732 3.167 1.00 98.25 96 HIS A O 1
ATOM 742 N N . ALA A 1 97 ? -3.984 -10.161 1.156 1.00 98.44 97 ALA A N 1
ATOM 743 C CA . ALA A 1 97 ? -5.357 -10.534 1.464 1.00 98.44 97 ALA A CA 1
ATOM 744 C C . ALA A 1 97 ? -5.526 -12.056 1.498 1.00 98.44 97 ALA A C 1
ATOM 746 O O . ALA A 1 97 ? -5.025 -12.776 0.630 1.00 98.44 97 ALA A O 1
ATOM 747 N N . VAL A 1 98 ? -6.271 -12.543 2.487 1.00 98.31 98 VAL A N 1
ATOM 748 C CA . VAL A 1 98 ? -6.570 -13.966 2.692 1.00 98.31 98 VAL A CA 1
ATOM 749 C C . VAL A 1 98 ? -8.063 -14.181 2.944 1.00 98.31 98 VAL A C 1
ATOM 751 O O . VAL A 1 98 ? -8.824 -13.238 3.145 1.00 98.31 98 VAL A O 1
ATOM 754 N N . GLY A 1 99 ? -8.487 -15.446 2.946 1.00 95.88 99 GLY A N 1
ATOM 755 C CA . GLY A 1 99 ? -9.889 -15.826 3.124 1.00 95.88 99 GLY A CA 1
ATOM 756 C C . GLY A 1 99 ? -10.630 -15.971 1.795 1.00 95.88 99 GLY A C 1
ATOM 757 O O . GLY A 1 99 ? -10.013 -16.245 0.769 1.00 95.88 99 GLY A O 1
ATOM 758 N N . ASP A 1 100 ? -11.955 -15.828 1.839 1.00 95.94 100 ASP A N 1
ATOM 759 C CA . ASP A 1 100 ? -12.840 -16.074 0.689 1.00 95.94 100 ASP A CA 1
ATOM 760 C C . ASP A 1 100 ? -13.424 -14.784 0.081 1.00 95.94 100 ASP A C 1
ATOM 762 O O . ASP A 1 100 ? -14.014 -14.822 -0.996 1.00 95.94 100 ASP A O 1
ATOM 766 N N . GLU A 1 101 ? -13.257 -13.645 0.756 1.00 97.06 101 GLU A N 1
ATOM 767 C CA . GLU A 1 101 ? -13.795 -12.341 0.357 1.00 97.06 101 GLU A CA 1
ATOM 768 C C . GLU A 1 101 ? -12.663 -11.304 0.264 1.00 97.06 101 GLU A C 1
ATOM 770 O O . GLU A 1 101 ? -11.650 -11.456 0.952 1.00 97.06 101 GLU A O 1
ATOM 775 N N . PRO A 1 102 ? -12.809 -10.240 -0.547 1.00 98.25 102 PRO A N 1
ATOM 776 C CA . PRO A 1 102 ? -11.798 -9.193 -0.639 1.00 98.25 102 PRO A CA 1
ATOM 777 C C . PRO A 1 102 ? -11.540 -8.490 0.701 1.00 98.25 102 PRO A C 1
ATOM 779 O O . PRO A 1 102 ? -12.468 -8.205 1.462 1.00 98.25 102 PRO A O 1
ATOM 782 N N . ALA A 1 103 ? -10.279 -8.142 0.952 1.00 98.69 103 ALA A N 1
ATOM 783 C CA . ALA A 1 103 ? -9.889 -7.267 2.047 1.00 98.69 103 ALA A CA 1
ATOM 784 C C . ALA A 1 103 ? -10.001 -5.796 1.626 1.00 98.69 103 ALA A C 1
ATOM 786 O O . ALA A 1 103 ? -9.517 -5.395 0.564 1.00 98.69 103 ALA A O 1
ATOM 787 N N . GLU A 1 104 ? -10.604 -4.975 2.481 1.00 98.69 104 GLU A N 1
ATOM 788 C CA . GLU A 1 104 ? -10.621 -3.520 2.350 1.00 98.69 104 GLU A CA 1
ATOM 789 C C . GLU A 1 104 ? -9.726 -2.906 3.419 1.00 98.69 104 GLU A C 1
ATOM 791 O O . GLU A 1 104 ? -9.934 -3.135 4.609 1.00 98.69 104 GLU A O 1
ATOM 796 N N . VAL A 1 105 ? -8.741 -2.109 3.010 1.00 98.75 105 VAL A N 1
ATOM 797 C CA . VAL A 1 105 ? -7.670 -1.654 3.906 1.00 98.75 105 VAL A CA 1
ATOM 798 C C . VAL A 1 105 ? -7.420 -0.169 3.710 1.00 98.75 105 VAL A C 1
ATOM 800 O O . VAL A 1 105 ? -7.370 0.320 2.582 1.00 98.75 105 VAL A O 1
ATOM 803 N N . ILE A 1 106 ? -7.236 0.551 4.809 1.00 98.81 106 ILE A N 1
ATOM 804 C CA . ILE A 1 106 ? -6.635 1.880 4.802 1.00 98.81 106 ILE A CA 1
ATOM 805 C C . ILE A 1 106 ? -5.165 1.731 5.171 1.00 98.81 106 ILE A C 1
ATOM 807 O O . ILE A 1 106 ? -4.867 1.225 6.250 1.00 98.81 106 ILE A O 1
ATOM 811 N N . ALA A 1 107 ? -4.268 2.199 4.307 1.00 98.38 107 ALA A N 1
ATOM 812 C CA . ALA A 1 107 ? -2.862 2.370 4.649 1.00 98.38 107 ALA A CA 1
ATOM 813 C C . ALA A 1 107 ? -2.570 3.855 4.832 1.00 98.38 107 ALA A C 1
ATOM 815 O O . ALA A 1 107 ? -2.833 4.673 3.942 1.00 98.38 107 ALA A O 1
ATOM 816 N N . VAL A 1 108 ? -2.027 4.198 5.990 1.00 98.50 108 VAL A N 1
ATOM 817 C CA . VAL A 1 108 ? -1.546 5.541 6.297 1.00 98.50 108 VAL A CA 1
ATOM 818 C C . VAL A 1 108 ? -0.075 5.433 6.599 1.00 98.50 108 VAL A C 1
ATOM 820 O O . VAL A 1 108 ? 0.323 4.547 7.347 1.00 98.50 108 VAL A O 1
ATOM 823 N N . GLY A 1 109 ? 0.716 6.371 6.104 1.00 97.81 109 GLY A N 1
ATOM 824 C CA . GLY A 1 109 ? 2.106 6.393 6.506 1.00 97.81 109 GLY A CA 1
ATOM 825 C C . GLY A 1 109 ? 2.746 7.764 6.455 1.00 97.81 109 GLY A C 1
ATOM 826 O O . GLY A 1 109 ? 2.281 8.673 5.759 1.00 97.81 109 GLY A O 1
ATOM 827 N N . ALA A 1 110 ? 3.768 7.949 7.282 1.00 97.69 110 ALA A N 1
ATOM 828 C CA . ALA A 1 110 ? 4.400 9.238 7.502 1.00 97.69 110 ALA A CA 1
ATOM 829 C C . ALA A 1 110 ? 5.885 9.100 7.889 1.00 97.69 110 ALA A C 1
ATOM 831 O O . ALA A 1 110 ? 6.242 8.173 8.612 1.00 97.69 110 ALA A O 1
ATOM 832 N N . PRO A 1 111 ? 6.740 10.060 7.489 1.00 97.56 111 PRO A N 1
ATOM 833 C CA . PRO A 1 111 ? 6.424 11.214 6.654 1.00 97.56 111 PRO A CA 1
ATOM 834 C C . PRO A 1 111 ? 6.312 10.817 5.179 1.00 97.56 111 PRO A C 1
ATOM 836 O O . PRO A 1 111 ? 7.124 10.048 4.671 1.00 97.56 111 PRO A O 1
ATOM 839 N N . LYS A 1 112 ? 5.341 11.389 4.458 1.00 95.31 112 LYS A N 1
ATOM 840 C CA . LYS A 1 112 ? 5.119 11.071 3.033 1.00 95.31 112 LYS A CA 1
ATOM 841 C C . LYS A 1 112 ? 6.366 11.270 2.170 1.00 95.31 112 LYS A C 1
ATOM 843 O O . LYS A 1 112 ? 6.633 10.485 1.281 1.00 95.31 112 LYS A O 1
ATOM 848 N N . ALA A 1 113 ? 7.168 12.289 2.472 1.00 93.06 113 ALA A N 1
ATOM 849 C CA . ALA A 1 113 ? 8.401 12.575 1.738 1.00 93.06 113 ALA A CA 1
ATOM 850 C C . ALA A 1 113 ? 9.514 11.513 1.902 1.00 93.06 113 ALA A C 1
ATOM 852 O O . ALA A 1 113 ? 10.559 11.650 1.271 1.00 93.06 113 ALA A O 1
ATOM 853 N N . ALA A 1 114 ? 9.326 10.510 2.766 1.00 91.88 114 ALA A N 1
ATOM 854 C CA . ALA A 1 114 ? 10.259 9.409 2.999 1.00 91.88 114 ALA A CA 1
ATOM 855 C C . ALA A 1 114 ? 9.609 8.031 2.757 1.00 91.88 114 ALA A C 1
ATOM 857 O O . ALA A 1 114 ? 10.005 7.047 3.369 1.00 91.88 114 ALA A O 1
ATOM 858 N N . ASP A 1 115 ? 8.613 7.958 1.873 1.00 85.62 115 ASP A N 1
ATOM 859 C CA . ASP A 1 115 ? 7.856 6.745 1.521 1.00 85.62 115 ASP A CA 1
ATOM 860 C C . ASP A 1 115 ? 8.642 5.697 0.709 1.00 85.62 115 ASP A C 1
ATOM 862 O O . ASP A 1 115 ? 8.095 4.658 0.339 1.00 85.62 115 ASP A O 1
ATOM 866 N N . GLY A 1 116 ? 9.935 5.924 0.459 1.00 88.31 116 GLY A N 1
ATOM 867 C CA . GLY A 1 116 ? 10.810 4.942 -0.174 1.00 88.31 116 GLY A CA 1
ATOM 868 C C . GLY A 1 116 ? 10.776 3.600 0.564 1.00 88.31 116 GLY A C 1
ATOM 869 O O . GLY A 1 116 ? 10.911 3.545 1.788 1.00 88.31 116 GLY A O 1
ATOM 870 N N . ALA A 1 117 ? 10.597 2.518 -0.188 1.00 89.44 117 ALA A N 1
ATOM 871 C CA . ALA A 1 117 ? 10.607 1.149 0.311 1.00 89.44 117 ALA A CA 1
ATOM 872 C C . ALA A 1 117 ? 11.881 0.438 -0.152 1.00 89.44 117 ALA A C 1
ATOM 874 O O . ALA A 1 117 ? 12.307 0.606 -1.288 1.00 89.44 117 ALA A O 1
ATOM 875 N N . VAL A 1 118 ? 12.472 -0.378 0.720 1.00 90.69 118 VAL A N 1
ATOM 876 C CA . VAL A 1 118 ? 13.542 -1.314 0.366 1.00 90.69 118 VAL A CA 1
ATOM 877 C C . VAL A 1 118 ? 12.919 -2.691 0.197 1.00 90.69 118 VAL A C 1
ATOM 879 O O . VAL A 1 118 ? 12.531 -3.321 1.183 1.00 90.69 118 VAL A O 1
ATOM 882 N N . ILE A 1 119 ? 12.824 -3.153 -1.047 1.00 90.62 119 ILE A N 1
ATOM 883 C CA . ILE A 1 119 ? 12.275 -4.471 -1.382 1.00 90.62 119 ILE A CA 1
ATOM 884 C C . ILE A 1 119 ? 13.374 -5.530 -1.239 1.00 90.62 119 ILE A C 1
ATOM 886 O O . ILE A 1 119 ? 14.500 -5.343 -1.702 1.00 90.62 119 ILE A O 1
ATOM 890 N N . SER A 1 120 ? 13.057 -6.653 -0.590 1.00 86.50 120 SER A N 1
ATOM 891 C CA . SER A 1 120 ? 14.029 -7.726 -0.300 1.00 86.50 120 SER A CA 1
ATOM 892 C C . SER A 1 120 ? 13.663 -9.078 -0.920 1.00 86.50 120 SER A C 1
ATOM 894 O O . SER A 1 120 ? 14.092 -10.136 -0.463 1.00 86.50 120 SER A O 1
ATOM 896 N N . GLU A 1 121 ? 12.921 -9.036 -2.022 1.00 86.62 121 GLU A N 1
ATOM 897 C CA . GLU A 1 121 ? 12.582 -10.207 -2.827 1.00 86.62 121 GLU A CA 1
ATOM 898 C C . GLU A 1 121 ? 13.680 -10.510 -3.865 1.00 86.62 121 GLU A C 1
ATOM 900 O O . GLU A 1 121 ? 14.266 -9.587 -4.442 1.00 86.62 121 GLU A O 1
ATOM 905 N N . PRO A 1 122 ? 13.979 -11.792 -4.143 1.00 88.25 122 PRO A N 1
ATOM 906 C CA . PRO A 1 122 ? 14.969 -12.157 -5.146 1.00 88.25 122 PRO A CA 1
ATOM 907 C C . PRO A 1 122 ? 14.487 -11.804 -6.557 1.00 88.25 122 PRO A C 1
ATOM 909 O O . PRO A 1 122 ? 13.370 -12.130 -6.962 1.00 88.25 122 PRO A O 1
ATOM 912 N N . CYS A 1 123 ? 15.361 -11.186 -7.350 1.00 89.06 123 CYS A N 1
ATOM 913 C CA . CYS A 1 123 ? 15.074 -10.912 -8.752 1.00 89.06 123 CYS A CA 1
ATOM 914 C C . CYS A 1 123 ? 14.950 -12.225 -9.558 1.00 89.06 123 CYS A C 1
ATOM 916 O O . CYS A 1 123 ? 15.878 -13.035 -9.529 1.00 89.06 123 CYS A O 1
ATOM 918 N N . PRO A 1 124 ? 13.897 -12.422 -10.375 1.00 86.88 124 PRO A N 1
ATOM 919 C CA . PRO A 1 124 ? 13.764 -13.619 -11.211 1.00 86.88 124 PRO A CA 1
ATOM 920 C C . PRO A 1 124 ? 14.847 -13.735 -12.299 1.00 86.88 124 PRO A C 1
ATOM 922 O O . PRO A 1 124 ? 15.107 -14.829 -12.794 1.00 86.88 124 PRO A O 1
ATOM 925 N N . GLY A 1 125 ? 15.484 -12.621 -12.680 1.00 89.38 125 GLY A N 1
ATOM 926 C CA . GLY A 1 125 ? 16.548 -12.590 -13.686 1.00 89.38 125 GLY A CA 1
ATOM 927 C C . GLY A 1 125 ? 17.932 -12.950 -13.139 1.00 89.38 125 GLY A C 1
ATOM 928 O O . GLY A 1 125 ? 18.613 -13.798 -13.713 1.00 89.38 125 GLY A O 1
ATOM 929 N N . CYS A 1 126 ? 18.370 -12.304 -12.051 1.00 91.19 126 CYS A N 1
ATOM 930 C CA . CYS A 1 126 ? 19.723 -12.479 -11.502 1.00 91.19 126 CYS A CA 1
ATOM 931 C C . CYS A 1 126 ? 19.784 -13.185 -10.138 1.00 91.19 126 CYS A C 1
ATOM 933 O O . CYS A 1 126 ? 20.875 -13.541 -9.705 1.00 91.19 126 CYS A O 1
ATOM 935 N N . GLY A 1 127 ? 18.652 -13.391 -9.463 1.00 87.31 127 GLY A N 1
ATOM 936 C CA . GLY A 1 127 ? 18.571 -14.026 -8.144 1.00 87.31 127 GLY A CA 1
ATOM 937 C C . GLY A 1 127 ? 18.973 -13.139 -6.962 1.00 87.31 127 GLY A C 1
ATOM 938 O O . GLY A 1 127 ? 18.779 -13.548 -5.821 1.00 87.31 127 GLY A O 1
ATOM 939 N N . GLU A 1 128 ? 19.504 -11.938 -7.204 1.00 85.81 128 GLU A N 1
ATOM 940 C CA . GLU A 1 128 ? 19.905 -11.018 -6.135 1.00 85.81 128 GLU A CA 1
ATOM 941 C C . GLU A 1 128 ? 18.677 -10.442 -5.407 1.00 85.81 128 GLU A C 1
ATOM 943 O O . GLU A 1 128 ? 17.725 -10.032 -6.083 1.00 85.81 128 GLU A O 1
ATOM 948 N N . PRO A 1 129 ? 18.685 -10.369 -4.060 1.00 82.56 129 PRO A N 1
ATOM 949 C CA . PRO A 1 129 ? 17.709 -9.598 -3.300 1.00 82.56 129 PRO A CA 1
ATOM 950 C C . PRO A 1 129 ? 18.010 -8.116 -3.515 1.00 82.56 129 PRO A C 1
ATOM 952 O O . PRO A 1 129 ? 19.009 -7.581 -3.033 1.00 82.56 129 PRO A O 1
ATOM 955 N N . THR A 1 130 ? 17.188 -7.462 -4.320 1.00 74.56 130 THR A N 1
ATOM 956 C CA . THR A 1 130 ? 17.461 -6.106 -4.783 1.00 74.56 130 THR A CA 1
ATOM 957 C C . THR A 1 130 ? 16.172 -5.330 -4.917 1.00 74.56 130 THR A C 1
ATOM 959 O O . THR A 1 130 ? 15.114 -5.889 -5.204 1.00 74.56 130 THR A O 1
ATOM 962 N N . ASP A 1 131 ? 16.298 -4.028 -4.706 1.00 83.81 131 ASP A N 1
ATOM 963 C CA . ASP A 1 131 ? 15.200 -3.095 -4.831 1.00 83.81 131 ASP A CA 1
ATOM 964 C C . ASP A 1 131 ? 14.647 -3.053 -6.268 1.00 83.81 131 ASP A C 1
ATOM 966 O O . ASP A 1 131 ? 15.275 -3.538 -7.224 1.00 83.81 131 ASP A O 1
ATOM 970 N N . ARG A 1 132 ? 13.473 -2.444 -6.436 1.00 83.88 132 ARG A N 1
ATOM 971 C CA . ARG A 1 132 ? 12.860 -2.234 -7.750 1.00 83.88 132 ARG A CA 1
ATOM 972 C C . ARG A 1 132 ? 12.864 -0.757 -8.104 1.00 83.88 132 ARG A C 1
ATOM 974 O O . ARG A 1 132 ? 12.403 0.086 -7.345 1.00 83.88 132 ARG A O 1
ATOM 981 N N . THR A 1 133 ? 13.327 -0.443 -9.305 1.00 87.50 133 THR A N 1
ATOM 982 C CA . THR A 1 133 ? 13.013 0.838 -9.934 1.00 87.50 133 THR A CA 1
ATOM 983 C C . THR A 1 133 ? 11.658 0.732 -10.625 1.00 87.50 133 THR A C 1
ATOM 985 O O . THR A 1 133 ? 11.264 -0.348 -11.071 1.00 87.50 133 THR A O 1
ATOM 988 N N . HIS A 1 134 ? 10.939 1.846 -10.727 1.00 89.00 134 HIS A N 1
ATOM 989 C CA . HIS A 1 134 ? 9.694 1.925 -11.483 1.00 89.00 134 HIS A CA 1
ATOM 990 C C . HIS A 1 134 ? 9.803 2.997 -12.566 1.00 89.00 134 HIS A C 1
ATOM 992 O O . HIS A 1 134 ? 10.436 4.037 -12.378 1.00 89.00 134 HIS A O 1
ATOM 998 N N . GLU A 1 135 ? 9.186 2.726 -13.709 1.00 92.00 135 GLU A N 1
ATOM 999 C CA . GLU A 1 135 ? 8.977 3.688 -14.785 1.00 92.00 135 GLU A CA 1
ATOM 1000 C C . GLU A 1 135 ? 7.488 3.702 -15.125 1.00 92.00 135 GLU A C 1
ATOM 1002 O O . GLU A 1 135 ? 6.894 2.647 -15.370 1.00 92.00 135 GLU A O 1
ATOM 1007 N N . GLU A 1 136 ? 6.892 4.889 -15.154 1.00 91.69 136 GLU A N 1
ATOM 1008 C CA . GLU A 1 136 ? 5.544 5.067 -15.679 1.00 91.69 136 GLU A CA 1
ATOM 1009 C C . GLU A 1 136 ? 5.584 5.090 -17.208 1.00 91.69 136 GLU A C 1
ATOM 1011 O O . GLU A 1 136 ? 6.356 5.830 -17.823 1.00 91.69 136 GLU A O 1
ATOM 1016 N N . ARG A 1 137 ? 4.746 4.261 -17.827 1.00 91.75 137 ARG A N 1
ATOM 1017 C CA . ARG A 1 137 ? 4.552 4.210 -19.274 1.00 91.75 137 ARG A CA 1
ATOM 1018 C C . ARG A 1 137 ? 3.069 4.266 -19.591 1.00 91.75 137 ARG A C 1
ATOM 1020 O O . ARG A 1 137 ? 2.265 3.706 -18.858 1.00 91.75 137 ARG A O 1
ATOM 1027 N N . GLU A 1 138 ? 2.722 4.852 -20.728 1.00 91.00 138 GLU A N 1
ATOM 1028 C CA . GLU A 1 138 ? 1.364 4.764 -21.265 1.00 91.00 138 GLU A CA 1
ATOM 1029 C C . GLU A 1 138 ? 1.258 3.581 -22.234 1.00 91.00 138 GLU A C 1
ATOM 1031 O O . GLU A 1 138 ? 2.062 3.437 -23.162 1.00 91.00 138 GLU A O 1
ATOM 1036 N N . VAL A 1 139 ? 0.267 2.717 -22.011 1.00 87.88 139 VAL A N 1
ATOM 1037 C CA . VAL A 1 139 ? -0.082 1.595 -22.891 1.00 87.88 139 VAL A CA 1
ATOM 1038 C C . VAL A 1 139 ? -1.587 1.625 -23.102 1.00 87.88 139 VAL A C 1
ATOM 1040 O O . VAL A 1 139 ? -2.327 1.492 -22.136 1.00 87.88 139 VAL A O 1
ATOM 1043 N N . ASP A 1 140 ? -2.026 1.781 -24.352 1.00 89.00 140 ASP A N 1
ATOM 1044 C CA . ASP A 1 140 ? -3.447 1.902 -24.717 1.00 89.00 140 ASP A CA 1
ATOM 1045 C C . ASP A 1 140 ? -4.172 3.047 -23.971 1.00 89.00 140 ASP A C 1
ATOM 1047 O O . ASP A 1 140 ? -5.301 2.887 -23.523 1.00 89.00 140 ASP A O 1
ATOM 1051 N N . ASP A 1 141 ? -3.502 4.203 -23.840 1.00 86.25 141 ASP A N 1
ATOM 1052 C CA . ASP A 1 141 ? -3.965 5.396 -23.101 1.00 86.25 141 ASP A CA 1
ATOM 1053 C C . ASP A 1 141 ? -4.178 5.172 -21.585 1.00 86.25 141 ASP A C 1
ATOM 1055 O O . ASP A 1 141 ? -4.818 5.981 -20.910 1.00 86.25 141 ASP A O 1
ATOM 1059 N N . GLU A 1 142 ? -3.612 4.094 -21.029 1.00 86.06 142 GLU A N 1
ATOM 1060 C CA . GLU A 1 142 ? -3.638 3.790 -19.597 1.00 86.06 142 GLU A CA 1
ATOM 1061 C C . GLU A 1 142 ? -2.226 3.807 -18.983 1.00 86.06 142 GLU A C 1
ATOM 1063 O O . GLU A 1 142 ? -1.278 3.294 -19.596 1.00 86.06 142 GLU A O 1
ATOM 1068 N N . PRO A 1 143 ? -2.061 4.348 -17.758 1.00 89.38 143 PRO A N 1
ATOM 1069 C CA . PRO A 1 143 ? -0.786 4.322 -17.059 1.00 89.38 143 PRO A CA 1
ATOM 1070 C C . PRO A 1 143 ? -0.445 2.901 -16.595 1.00 89.38 143 PRO A C 1
ATOM 1072 O O . PRO A 1 143 ? -1.259 2.187 -16.002 1.00 89.38 143 PRO A O 1
ATOM 1075 N N . VAL A 1 144 ? 0.799 2.505 -16.839 1.00 92.88 144 VAL A N 1
ATOM 1076 C CA . VAL A 1 144 ? 1.383 1.227 -16.435 1.00 92.88 144 VAL A CA 1
ATOM 1077 C C . VAL A 1 144 ? 2.694 1.498 -15.720 1.00 92.88 144 VAL A C 1
ATOM 1079 O O . VAL A 1 144 ? 3.580 2.150 -16.274 1.00 92.88 144 VAL A O 1
ATOM 1082 N N . TYR A 1 145 ? 2.859 0.949 -14.520 1.00 93.12 145 TYR A N 1
ATOM 1083 C CA . TYR A 1 145 ? 4.155 0.958 -13.846 1.00 93.12 145 TYR A CA 1
ATOM 1084 C C . TYR A 1 145 ? 4.923 -0.294 -14.226 1.00 93.12 145 TYR A C 1
ATOM 1086 O O . TYR A 1 145 ? 4.521 -1.409 -13.897 1.00 93.12 145 TYR A O 1
ATOM 1094 N N . VAL A 1 146 ? 6.036 -0.109 -14.929 1.00 93.31 146 VAL A N 1
ATOM 1095 C CA . VAL A 1 146 ? 6.971 -1.191 -15.233 1.00 93.31 146 VAL A CA 1
ATOM 1096 C C . VAL A 1 146 ? 8.006 -1.235 -14.122 1.00 93.31 146 VAL A C 1
ATOM 1098 O O . VAL A 1 146 ? 8.798 -0.304 -13.969 1.00 93.31 146 VAL A O 1
ATOM 1101 N N . LEU A 1 147 ? 7.994 -2.315 -13.345 1.00 91.88 147 LEU A N 1
ATOM 1102 C CA . LEU A 1 147 ? 8.955 -2.537 -12.275 1.00 91.88 147 LEU A CA 1
ATOM 1103 C C . LEU A 1 147 ? 10.163 -3.282 -12.826 1.00 91.88 147 LEU A C 1
ATOM 1105 O O . LEU A 1 147 ? 10.020 -4.262 -13.557 1.00 91.88 147 LEU A O 1
ATOM 1109 N N . SER A 1 148 ? 11.360 -2.823 -12.481 1.00 92.81 148 SER A N 1
ATOM 1110 C CA . SER A 1 148 ? 12.616 -3.422 -12.924 1.00 92.81 148 SER A CA 1
ATOM 1111 C C . SER A 1 148 ? 13.575 -3.603 -11.760 1.00 92.81 148 SER A C 1
ATOM 1113 O O . SER A 1 148 ? 13.653 -2.785 -10.853 1.00 92.81 148 SER A O 1
ATOM 1115 N N . CYS A 1 149 ? 14.352 -4.676 -11.807 1.00 92.19 149 CYS A N 1
ATOM 1116 C CA . CYS A 1 149 ? 15.414 -4.958 -10.858 1.00 92.19 149 CYS A CA 1
ATOM 1117 C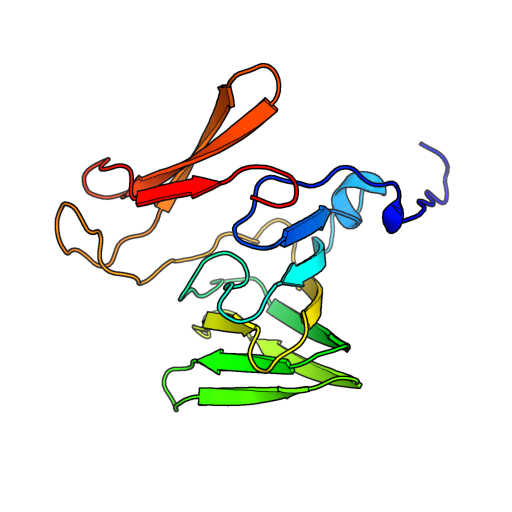 C . CYS A 1 149 ? 16.473 -3.848 -10.884 1.00 92.19 149 CYS A C 1
ATOM 1119 O O . CYS A 1 149 ? 17.091 -3.610 -11.926 1.00 92.19 149 CYS A O 1
ATOM 1121 N N . ALA A 1 150 ? 16.741 -3.219 -9.736 1.00 90.38 150 ALA A N 1
ATOM 1122 C CA . ALA A 1 150 ? 17.726 -2.143 -9.634 1.00 90.38 150 ALA A CA 1
ATOM 1123 C C . ALA A 1 150 ? 19.166 -2.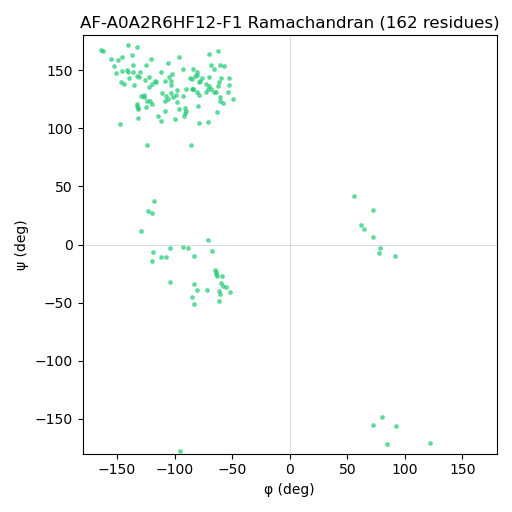610 -9.935 1.00 90.38 150 ALA A C 1
ATOM 1125 O O . ALA A 1 150 ? 20.002 -1.804 -10.342 1.00 90.38 150 ALA A O 1
ATOM 1126 N N . ALA A 1 151 ? 19.465 -3.906 -9.774 1.00 90.81 151 ALA A N 1
ATOM 1127 C CA . ALA A 1 151 ? 20.797 -4.463 -10.019 1.00 90.81 151 ALA A CA 1
ATOM 1128 C C . ALA A 1 151 ? 21.069 -4.833 -11.489 1.00 90.81 151 ALA A C 1
ATOM 1130 O O . ALA A 1 151 ? 22.150 -4.545 -12.003 1.00 90.81 151 ALA A O 1
ATOM 1131 N N . CYS A 1 152 ? 20.132 -5.505 -12.168 1.00 93.00 152 CYS A N 1
ATOM 1132 C CA . CYS A 1 152 ? 20.351 -6.037 -13.524 1.00 93.00 152 CYS A CA 1
ATOM 1133 C C . CYS A 1 152 ? 19.418 -5.462 -14.598 1.00 93.00 152 CYS A C 1
ATOM 1135 O O . CYS A 1 152 ? 19.596 -5.767 -15.776 1.00 93.00 152 CYS A O 1
ATOM 1137 N N . GLY A 1 153 ? 18.431 -4.648 -14.215 1.00 92.31 153 GLY A N 1
ATOM 1138 C CA . GLY A 1 153 ? 17.463 -4.042 -15.130 1.00 92.31 153 GLY A CA 1
ATOM 1139 C C . GLY A 1 153 ? 16.424 -5.010 -15.698 1.00 92.31 153 GLY A C 1
ATOM 1140 O O . GLY A 1 153 ? 15.660 -4.620 -16.575 1.00 92.31 153 GLY A O 1
ATOM 1141 N N . ALA A 1 154 ? 16.386 -6.267 -15.239 1.00 93.19 154 ALA A N 1
ATOM 1142 C CA . ALA A 1 154 ? 15.345 -7.205 -15.641 1.00 93.19 154 ALA A CA 1
ATOM 1143 C C . ALA A 1 154 ? 13.980 -6.712 -15.150 1.00 93.19 154 ALA A C 1
ATOM 1145 O O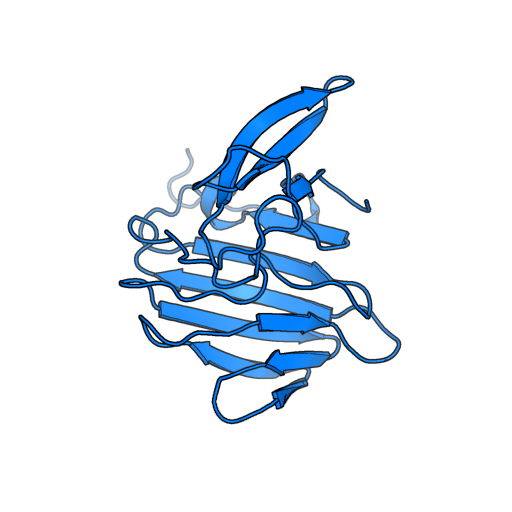 . ALA A 1 154 ? 13.836 -6.380 -13.974 1.00 93.19 154 ALA A O 1
ATOM 1146 N N . GLU A 1 155 ? 12.990 -6.701 -16.037 1.00 93.31 155 GLU A N 1
ATOM 1147 C CA . GLU A 1 155 ? 11.603 -6.420 -15.675 1.00 93.31 155 GLU A CA 1
ATOM 1148 C C . GLU A 1 155 ? 11.121 -7.470 -14.663 1.00 93.31 155 GLU A C 1
ATOM 1150 O O . GLU A 1 155 ? 11.281 -8.673 -14.886 1.00 93.31 155 GLU A O 1
ATOM 1155 N N . THR A 1 156 ? 10.586 -7.015 -13.534 1.00 89.88 156 THR A N 1
ATOM 1156 C CA . THR A 1 156 ? 10.094 -7.885 -12.460 1.00 89.88 156 THR A CA 1
ATOM 1157 C C . THR A 1 156 ? 8.582 -7.969 -12.435 1.00 89.88 156 THR A C 1
ATOM 1159 O O . THR A 1 156 ? 8.064 -9.008 -12.046 1.00 89.88 156 THR A O 1
ATOM 1162 N N . ASP A 1 157 ? 7.892 -6.893 -12.820 1.00 89.88 157 ASP A N 1
ATOM 1163 C CA . ASP A 1 157 ? 6.432 -6.855 -12.838 1.00 89.88 157 ASP A CA 1
ATOM 1164 C C . ASP A 1 157 ? 5.891 -5.685 -13.681 1.00 89.88 157 ASP A C 1
ATOM 1166 O O . ASP A 1 157 ? 6.630 -4.753 -14.024 1.00 89.88 157 ASP A O 1
ATOM 1170 N N . ARG A 1 158 ? 4.587 -5.712 -13.976 1.00 92.31 158 ARG A N 1
ATOM 1171 C CA . ARG A 1 158 ? 3.830 -4.605 -14.571 1.00 92.31 158 ARG A CA 1
ATOM 1172 C C . ARG A 1 158 ? 2.529 -4.382 -13.818 1.00 92.31 158 ARG A C 1
ATOM 1174 O O . ARG A 1 158 ? 1.663 -5.249 -13.814 1.00 92.31 158 ARG A O 1
ATOM 1181 N N . LEU A 1 159 ? 2.355 -3.182 -13.280 1.00 92.31 159 LEU A N 1
ATOM 1182 C CA . LEU A 1 159 ? 1.152 -2.805 -12.543 1.00 92.31 159 LEU A CA 1
ATOM 1183 C C . LEU A 1 159 ? 0.247 -1.930 -13.409 1.00 92.31 159 LEU A C 1
ATOM 1185 O O . LEU A 1 159 ? 0.728 -1.018 -14.083 1.00 92.31 159 LEU A O 1
ATOM 1189 N N . ARG A 1 160 ? -1.059 -2.196 -13.364 1.00 92.38 160 ARG A N 1
ATOM 1190 C CA . ARG A 1 160 ? -2.111 -1.431 -14.050 1.00 92.38 160 ARG A CA 1
ATOM 1191 C C . ARG A 1 160 ? -3.108 -0.884 -13.039 1.00 92.38 160 ARG A C 1
ATOM 1193 O O . ARG A 1 160 ? -3.172 -1.356 -11.906 1.00 92.38 160 ARG A O 1
ATOM 1200 N N . ALA A 1 161 ? -3.842 0.148 -13.436 1.00 88.88 161 ALA A N 1
ATOM 1201 C CA . ALA A 1 161 ? -4.934 0.690 -12.642 1.00 88.88 161 ALA A CA 1
ATOM 1202 C C . ALA A 1 161 ? -6.208 -0.155 -12.806 1.00 88.88 161 ALA A C 1
ATOM 1204 O O . ALA A 1 161 ? -6.507 -0.627 -13.900 1.00 88.88 161 ALA A O 1
ATOM 1205 N N . GLY A 1 162 ? -6.994 -0.271 -11.735 1.00 79.94 162 GLY A N 1
ATOM 1206 C CA . GLY A 1 162 ? -8.289 -0.955 -11.746 1.00 79.94 162 GLY A CA 1
ATOM 1207 C C . GLY A 1 162 ? -8.183 -2.470 -11.547 1.00 79.94 162 GLY A C 1
ATOM 1208 O O . GLY A 1 162 ? -7.106 -2.968 -11.218 1.00 79.94 162 GLY A O 1
ATOM 1209 N N . PRO A 1 163 ? -9.296 -3.214 -11.703 1.00 71.50 163 PRO A N 1
ATOM 1210 C CA . PRO A 1 163 ? -9.263 -4.665 -11.597 1.00 71.50 163 PRO A CA 1
ATOM 1211 C C . PRO A 1 163 ? -8.367 -5.194 -12.721 1.00 71.50 163 PRO A C 1
ATOM 1213 O O . PRO A 1 163 ? -8.681 -4.978 -13.892 1.00 71.50 163 PRO A O 1
ATOM 1216 N N . GLY A 1 164 ? -7.235 -5.789 -12.329 1.00 56.53 164 GLY A N 1
ATOM 1217 C CA . GLY A 1 164 ? -6.172 -6.244 -13.232 1.00 56.53 164 GLY A CA 1
ATOM 1218 C C . GLY A 1 164 ? -6.606 -7.208 -14.330 1.00 56.53 164 GLY A C 1
ATOM 1219 O O . GLY A 1 164 ? -7.721 -7.775 -14.256 1.00 56.53 164 GLY A O 1
#

Mean predicted aligned error: 3.77 Å